Protein AF-A0A5N3P6L2-F1 (afdb_monomer_lite)

Foldseek 3Di:
DDPDPPPPPPPDDDLVVLVVVLVVLVVVCVVVNPPSVVVNVVSVVVNVVVVVVVVVVVPDDDPPDPD

Secondary structure (DSSP, 8-state):
----------SS--HHHHHHHHHHHHHHHHHHGGGGHHHHHHHHHHHHHHHHHHHHHHH--------

Sequence (67 aa):
MLTERKTRHPDGITEERLERALEVLSALVAEHGEKHVPLRAMIEGQLCELRARKLTRDRMPAYAEAG

Radius of gyration: 18.02 Å; chains: 1; bounding box: 34×45×50 Å

Structure (mmCIF, N/CA/C/O backbone):
data_AF-A0A5N3P6L2-F1
#
_entry.id   AF-A0A5N3P6L2-F1
#
loop_
_atom_site.group_PDB
_atom_site.id
_atom_site.type_symbol
_atom_site.label_atom_id
_atom_site.label_alt_id
_atom_site.label_comp_id
_atom_site.label_asym_id
_atom_site.label_entity_id
_atom_site.label_seq_id
_atom_site.pdbx_PDB_ins_code
_atom_site.Cartn_x
_atom_site.Cartn_y
_atom_site.Cartn_z
_atom_site.occupancy
_atom_site.B_iso_or_equiv
_atom_site.auth_seq_id
_atom_site.auth_comp_id
_atom_site.auth_asym_id
_atom_site.auth_atom_id
_atom_site.pdbx_PDB_model_num
ATOM 1 N N . MET A 1 1 ? 23.139 29.225 6.300 1.00 41.19 1 MET A N 1
ATOM 2 C CA . MET A 1 1 ? 21.664 29.200 6.390 1.00 41.19 1 MET A CA 1
ATOM 3 C C . MET A 1 1 ? 21.135 28.377 5.228 1.00 41.19 1 MET A C 1
ATOM 5 O O . MET A 1 1 ? 21.671 28.491 4.135 1.00 41.19 1 MET A O 1
ATOM 9 N N . LEU A 1 2 ? 20.207 27.465 5.511 1.00 46.78 2 LEU A N 1
ATOM 10 C CA . LEU A 1 2 ? 19.756 26.386 4.628 1.00 46.78 2 LEU A CA 1
ATOM 11 C C . LEU A 1 2 ? 18.842 26.936 3.522 1.00 46.78 2 LEU A C 1
ATOM 13 O O . LEU A 1 2 ? 17.736 27.368 3.821 1.00 46.78 2 LEU A O 1
ATOM 17 N N . THR A 1 3 ? 19.272 26.903 2.260 1.00 45.38 3 THR A N 1
ATOM 18 C CA . THR A 1 3 ? 18.387 27.171 1.119 1.00 45.38 3 THR A CA 1
ATOM 19 C C . THR A 1 3 ? 17.776 25.860 0.632 1.00 45.38 3 THR A C 1
ATOM 21 O O . THR A 1 3 ? 18.409 25.034 -0.024 1.00 45.38 3 THR A O 1
ATOM 24 N N . GLU A 1 4 ? 16.543 25.654 1.086 1.00 48.97 4 GLU A N 1
ATOM 25 C CA . GLU A 1 4 ? 15.441 24.922 0.459 1.00 48.97 4 GLU A CA 1
ATOM 26 C C . GLU A 1 4 ? 15.826 24.110 -0.788 1.00 48.97 4 GLU A C 1
ATOM 28 O O . GLU A 1 4 ? 15.801 24.581 -1.929 1.00 48.97 4 GLU A O 1
ATOM 33 N N . ARG A 1 5 ? 16.144 22.828 -0.571 1.00 49.41 5 ARG A N 1
ATOM 34 C CA . ARG A 1 5 ? 16.175 21.841 -1.650 1.00 49.41 5 ARG A CA 1
ATOM 35 C C . ARG A 1 5 ? 14.747 21.667 -2.148 1.00 49.41 5 ARG A C 1
ATOM 37 O O . ARG A 1 5 ? 13.991 20.878 -1.596 1.00 49.41 5 ARG A O 1
ATOM 44 N N . LYS A 1 6 ? 14.406 22.430 -3.186 1.00 45.28 6 LYS A N 1
ATOM 45 C CA . LYS A 1 6 ? 13.236 22.270 -4.048 1.00 45.28 6 LYS A CA 1
ATOM 46 C C . LYS A 1 6 ? 13.101 20.784 -4.386 1.00 45.28 6 LYS A C 1
ATOM 48 O O . LYS A 1 6 ? 13.821 20.267 -5.242 1.00 45.28 6 LYS A O 1
ATOM 53 N N . THR A 1 7 ? 12.250 20.083 -3.645 1.00 48.28 7 THR A N 1
ATOM 54 C CA . THR A 1 7 ? 11.917 18.684 -3.876 1.00 48.28 7 THR A CA 1
ATOM 55 C C . THR A 1 7 ? 11.303 18.630 -5.263 1.00 48.28 7 THR A C 1
ATOM 57 O O . THR A 1 7 ? 10.156 19.022 -5.474 1.00 48.28 7 THR A O 1
ATOM 60 N N . ARG A 1 8 ? 12.102 18.206 -6.251 1.00 47.38 8 ARG A N 1
ATOM 61 C CA . ARG A 1 8 ? 11.560 17.662 -7.492 1.00 47.38 8 ARG A CA 1
ATOM 62 C C . ARG A 1 8 ? 10.627 16.559 -7.020 1.00 47.38 8 ARG A C 1
ATOM 64 O O . ARG A 1 8 ? 11.116 15.537 -6.562 1.00 47.38 8 ARG A O 1
ATOM 71 N N . HIS A 1 9 ? 9.322 16.793 -7.032 1.00 49.50 9 HIS A N 1
ATOM 72 C CA . HIS A 1 9 ? 8.380 15.694 -6.988 1.00 49.50 9 HIS A CA 1
ATOM 73 C C . HIS A 1 9 ? 8.533 15.028 -8.353 1.00 49.50 9 HIS A C 1
ATOM 75 O O . HIS A 1 9 ? 8.174 15.649 -9.353 1.00 49.50 9 HIS A O 1
ATOM 81 N N . PRO A 1 10 ? 9.153 13.840 -8.465 1.00 52.97 10 PRO A N 1
ATOM 82 C CA . PRO A 1 10 ? 8.968 13.075 -9.676 1.00 52.97 10 PRO A CA 1
ATOM 83 C C . PRO A 1 10 ? 7.468 12.773 -9.739 1.00 52.97 10 PRO A C 1
ATOM 85 O O . PRO A 1 10 ? 6.937 12.049 -8.900 1.00 52.97 10 PRO A O 1
ATOM 88 N N . ASP A 1 11 ? 6.775 13.353 -10.715 1.00 55.38 11 ASP A N 1
ATOM 89 C CA . ASP A 1 11 ? 5.350 13.113 -10.995 1.00 55.38 11 ASP A CA 1
ATOM 90 C C . ASP A 1 11 ? 5.038 11.638 -11.344 1.00 55.38 11 ASP A C 1
ATOM 92 O O . ASP A 1 11 ? 3.897 11.269 -11.600 1.00 55.38 11 ASP A O 1
ATOM 96 N N . GLY A 1 12 ? 6.043 10.756 -11.324 1.00 64.31 12 GLY A N 1
ATOM 97 C CA . GLY A 1 12 ? 5.891 9.319 -11.509 1.00 64.31 12 GLY A CA 1
ATOM 98 C C . GLY A 1 12 ? 5.514 8.575 -10.226 1.00 64.31 12 GLY A C 1
ATOM 99 O O . GLY A 1 12 ? 5.977 8.887 -9.126 1.00 64.31 12 GLY A O 1
ATOM 100 N N . ILE A 1 13 ? 4.712 7.524 -10.385 1.00 72.19 13 ILE A N 1
ATOM 101 C CA . ILE A 1 13 ? 4.530 6.495 -9.359 1.00 72.19 13 ILE A CA 1
ATOM 102 C C . ILE A 1 13 ? 5.851 5.723 -9.228 1.00 72.19 13 ILE A C 1
ATOM 104 O O . ILE A 1 13 ? 6.251 5.002 -10.143 1.00 72.19 13 ILE A O 1
ATOM 108 N N . THR A 1 14 ? 6.544 5.893 -8.100 1.00 84.00 14 THR A N 1
ATOM 109 C CA . THR A 1 14 ? 7.757 5.143 -7.745 1.00 84.00 14 THR A CA 1
ATOM 110 C C . THR A 1 14 ? 7.470 4.162 -6.614 1.00 84.00 14 THR A C 1
ATOM 112 O O . THR A 1 14 ? 6.543 4.351 -5.830 1.00 84.00 14 THR A O 1
ATOM 115 N N . GLU A 1 15 ? 8.294 3.118 -6.518 1.00 85.38 15 GLU A N 1
ATOM 116 C CA . GLU A 1 15 ? 8.240 2.137 -5.427 1.00 85.38 15 GLU A CA 1
ATOM 117 C C . GLU A 1 15 ? 8.315 2.810 -4.051 1.00 85.38 15 GLU A C 1
ATOM 119 O O . GLU A 1 15 ? 7.410 2.646 -3.244 1.00 85.38 15 GLU A O 1
ATOM 124 N N . GLU A 1 16 ? 9.315 3.673 -3.849 1.00 85.81 16 GLU A N 1
ATOM 125 C CA . GLU A 1 16 ? 9.516 4.425 -2.604 1.00 85.81 16 GLU A CA 1
ATOM 126 C C . GLU A 1 16 ? 8.283 5.257 -2.214 1.00 85.81 16 GLU A C 1
ATOM 128 O O . GLU A 1 16 ? 7.926 5.353 -1.040 1.00 85.81 16 GLU A O 1
ATOM 133 N N . ARG A 1 17 ? 7.585 5.839 -3.198 1.00 86.75 17 ARG A N 1
ATOM 134 C CA . ARG A 1 17 ? 6.384 6.643 -2.947 1.00 86.75 17 ARG A CA 1
ATOM 135 C C . ARG A 1 17 ? 5.200 5.779 -2.519 1.00 86.75 17 ARG A C 1
ATOM 137 O O . ARG A 1 17 ? 4.451 6.190 -1.636 1.00 86.75 17 ARG A O 1
ATOM 144 N N . LEU A 1 18 ? 5.041 4.601 -3.121 1.00 87.75 18 LEU A N 1
ATOM 145 C CA . LEU A 1 18 ? 4.027 3.627 -2.712 1.00 87.75 18 LEU A CA 1
ATOM 146 C C . LEU A 1 18 ? 4.330 3.090 -1.306 1.00 87.75 18 LEU A C 1
ATOM 148 O O . LEU A 1 18 ? 3.426 3.024 -0.482 1.00 87.75 18 LEU A O 1
ATOM 152 N N . GLU A 1 19 ? 5.594 2.800 -0.990 1.00 88.94 19 GLU A N 1
ATOM 153 C CA . GLU A 1 19 ? 6.012 2.363 0.350 1.00 88.94 19 GLU A CA 1
ATOM 154 C C . GLU A 1 19 ? 5.742 3.429 1.418 1.00 88.94 19 GLU A C 1
ATOM 156 O O . GLU A 1 19 ? 5.158 3.129 2.459 1.00 88.94 19 GLU A O 1
ATOM 161 N N . ARG A 1 20 ? 6.064 4.699 1.142 1.00 89.69 20 ARG A N 1
ATOM 162 C CA . ARG A 1 20 ? 5.728 5.813 2.043 1.00 89.69 20 ARG A CA 1
ATOM 163 C C . ARG A 1 20 ? 4.225 6.005 2.209 1.00 89.69 20 ARG A C 1
ATOM 165 O O . ARG A 1 20 ? 3.765 6.268 3.316 1.00 89.69 20 ARG A O 1
ATOM 172 N N . ALA A 1 21 ? 3.450 5.861 1.135 1.00 89.44 21 ALA A N 1
ATOM 173 C CA . ALA A 1 21 ? 1.996 5.940 1.217 1.00 89.44 21 ALA A CA 1
ATOM 174 C C . ALA A 1 21 ? 1.412 4.812 2.086 1.00 89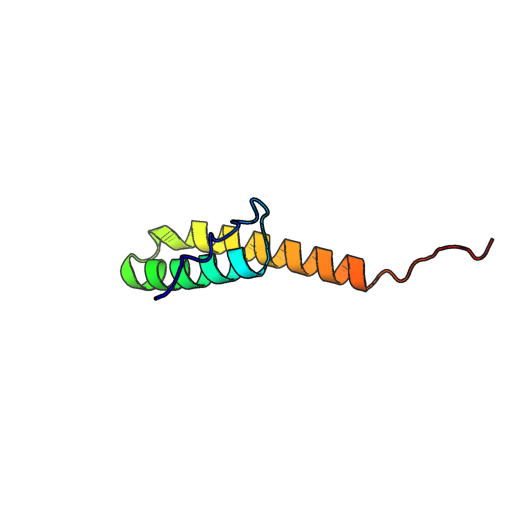.44 21 ALA A C 1
ATOM 176 O O . ALA A 1 21 ? 0.486 5.062 2.856 1.00 89.44 21 ALA A O 1
ATOM 177 N N . LEU A 1 22 ? 1.976 3.602 2.017 1.00 90.94 22 LEU A N 1
ATOM 178 C CA . LEU A 1 22 ? 1.590 2.484 2.881 1.00 90.94 22 LEU A CA 1
ATOM 179 C C . LEU A 1 22 ? 1.949 2.715 4.346 1.00 90.94 22 LEU A C 1
ATOM 181 O O . LEU A 1 22 ? 1.134 2.407 5.210 1.00 90.94 22 LEU A O 1
ATOM 185 N N . GLU A 1 23 ? 3.119 3.286 4.629 1.00 91.50 23 GLU A N 1
ATOM 186 C CA . GLU A 1 23 ? 3.530 3.640 5.993 1.00 91.50 23 GLU A CA 1
ATOM 187 C C . GLU A 1 23 ? 2.521 4.607 6.635 1.00 91.50 23 GLU A C 1
ATOM 189 O O . GLU A 1 23 ? 2.006 4.348 7.725 1.00 91.50 23 GLU A O 1
ATOM 194 N N . VAL A 1 24 ? 2.145 5.665 5.908 1.00 90.62 24 VAL A N 1
ATOM 195 C CA . VAL A 1 24 ? 1.141 6.640 6.361 1.00 90.62 24 VAL A CA 1
ATOM 196 C C . VAL A 1 24 ? -0.239 5.996 6.501 1.00 90.62 24 VAL A C 1
ATOM 198 O O . VAL A 1 24 ? -0.916 6.194 7.508 1.00 90.62 24 VAL A O 1
ATOM 201 N N . LEU A 1 25 ? -0.670 5.195 5.522 1.00 89.50 25 LEU A N 1
ATOM 202 C CA . LEU A 1 25 ? -1.963 4.512 5.592 1.00 89.50 25 LEU A CA 1
ATOM 203 C C . LEU A 1 25 ? -2.024 3.497 6.727 1.00 89.50 25 LEU A C 1
ATOM 205 O O . LEU A 1 25 ? -3.089 3.322 7.304 1.00 89.50 25 LEU A O 1
ATOM 209 N N . SER A 1 26 ? -0.915 2.849 7.079 1.00 88.88 26 SER A N 1
ATOM 210 C CA . SER A 1 26 ? -0.873 1.932 8.216 1.00 88.88 26 SER A CA 1
ATOM 211 C C . SER A 1 26 ? -1.129 2.6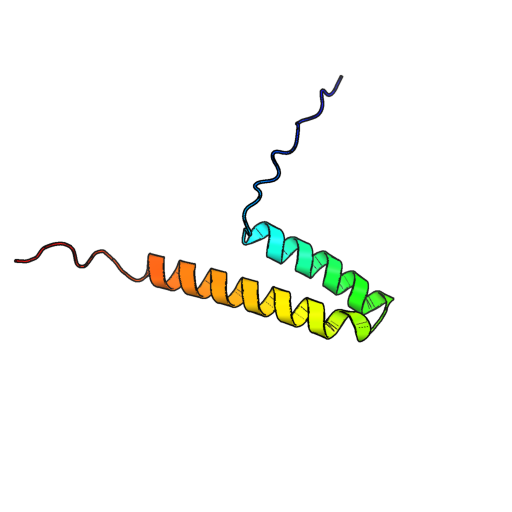65 9.533 1.00 88.88 26 SER A C 1
ATOM 213 O O . SER A 1 26 ? -1.874 2.151 10.365 1.00 88.88 26 SER A O 1
ATOM 215 N N . ALA A 1 27 ? -0.573 3.869 9.704 1.00 89.81 27 ALA A N 1
ATOM 216 C CA . ALA A 1 27 ? -0.880 4.719 10.853 1.00 89.81 27 ALA A CA 1
ATOM 217 C C . ALA A 1 27 ? -2.360 5.136 10.851 1.00 89.81 27 ALA A C 1
ATOM 219 O O . ALA A 1 27 ? -3.060 4.939 11.840 1.00 89.81 27 ALA A O 1
ATOM 220 N N . LEU A 1 28 ? -2.884 5.578 9.704 1.00 89.19 28 LEU A N 1
ATOM 221 C CA . LEU A 1 28 ? -4.290 5.980 9.582 1.00 89.19 28 LEU A CA 1
ATOM 222 C C . LEU A 1 28 ? -5.275 4.826 9.808 1.00 89.19 28 LEU A C 1
ATOM 224 O O . LEU A 1 28 ? -6.339 5.043 10.376 1.00 89.19 28 LEU A O 1
ATOM 228 N N . VAL A 1 29 ? -4.953 3.601 9.386 1.00 89.75 29 VAL A N 1
ATOM 229 C CA . VAL A 1 29 ? -5.769 2.410 9.683 1.00 89.75 29 VAL A CA 1
ATOM 230 C C . VAL A 1 29 ? -5.734 2.098 11.180 1.00 89.75 29 VAL A C 1
ATOM 232 O O . VAL A 1 29 ? -6.758 1.710 11.735 1.00 89.75 29 VAL A O 1
ATOM 235 N N . ALA A 1 30 ? -4.593 2.286 11.847 1.00 89.00 30 ALA A N 1
ATOM 236 C CA . ALA A 1 30 ? -4.500 2.105 13.293 1.00 89.00 30 ALA A CA 1
ATOM 237 C C . ALA A 1 30 ? -5.308 3.166 14.066 1.00 89.00 30 ALA A C 1
ATOM 239 O O . ALA A 1 30 ? -5.924 2.840 15.077 1.00 89.00 30 ALA A O 1
ATOM 240 N N . GLU A 1 31 ? -5.344 4.410 13.580 1.00 89.44 31 GLU A N 1
ATOM 241 C CA . GLU A 1 31 ? -6.037 5.530 14.235 1.00 89.44 31 GLU A CA 1
ATOM 242 C C . GLU A 1 31 ? -7.540 5.603 13.916 1.00 89.44 31 GLU A C 1
ATOM 244 O O . GLU A 1 31 ? -8.354 5.887 14.792 1.00 89.44 31 GLU A O 1
ATOM 249 N N . HIS A 1 32 ? -7.928 5.349 12.665 1.00 86.81 32 HIS A N 1
ATOM 250 C CA . HIS A 1 32 ? -9.298 5.531 12.166 1.00 86.81 32 HIS A CA 1
ATOM 251 C C . HIS A 1 32 ? -10.003 4.215 11.798 1.00 86.81 32 HIS A C 1
ATOM 253 O O . HIS A 1 32 ? -11.160 4.233 11.367 1.00 86.81 32 HIS A O 1
ATOM 259 N N . GLY A 1 33 ? -9.332 3.075 11.962 1.00 80.75 33 GLY A N 1
ATOM 260 C CA . GLY A 1 33 ? -9.893 1.750 11.727 1.00 80.75 33 GLY A CA 1
ATOM 261 C C . GLY A 1 33 ? -10.104 1.413 10.248 1.00 80.75 33 GLY A C 1
ATOM 262 O O . GLY A 1 33 ? -9.417 1.894 9.342 1.00 80.75 33 GLY A O 1
ATOM 263 N N . GLU A 1 34 ? -11.090 0.554 9.991 1.00 85.38 34 GLU A N 1
ATOM 264 C CA . GLU A 1 34 ? -11.283 -0.148 8.713 1.00 85.38 34 GLU A CA 1
ATOM 265 C C . GLU A 1 34 ? -11.564 0.760 7.505 1.00 85.38 34 GLU A C 1
ATOM 267 O O . GLU A 1 34 ? -11.433 0.338 6.356 1.00 85.38 34 GLU A O 1
ATOM 272 N N . LYS A 1 35 ? -11.875 2.040 7.734 1.00 88.69 35 LYS A N 1
ATOM 273 C CA . LYS A 1 35 ? -12.165 3.028 6.685 1.00 88.69 35 LYS A CA 1
ATOM 274 C C . LYS A 1 35 ? -11.035 3.176 5.657 1.00 88.69 35 LYS A C 1
ATOM 276 O O . LYS A 1 35 ? -11.301 3.471 4.493 1.00 88.69 35 LYS A O 1
ATOM 281 N N . HIS A 1 36 ? -9.786 2.972 6.073 1.00 87.25 36 HIS A N 1
ATOM 282 C CA . HIS A 1 36 ? -8.607 3.138 5.214 1.00 87.25 36 HIS A CA 1
ATOM 283 C C . HIS A 1 36 ? -8.041 1.813 4.683 1.00 87.25 36 HIS A C 1
ATOM 285 O O . HIS A 1 36 ? -7.145 1.827 3.839 1.00 87.25 36 HIS A O 1
ATOM 291 N N . VAL A 1 37 ? -8.591 0.672 5.112 1.00 87.31 37 VAL A N 1
ATOM 292 C CA . VAL A 1 37 ? -8.192 -0.668 4.653 1.00 87.31 37 VAL A CA 1
ATOM 293 C C . VAL A 1 37 ? -8.318 -0.845 3.134 1.00 87.31 37 VAL A C 1
ATOM 295 O O . VAL A 1 37 ? -7.343 -1.300 2.536 1.00 87.31 37 VAL A O 1
ATOM 298 N N . PRO A 1 38 ? -9.424 -0.457 2.458 1.00 91.00 38 PRO A N 1
ATOM 299 C CA . PRO A 1 38 ? -9.517 -0.631 1.005 1.00 91.00 38 PRO A CA 1
ATOM 300 C C . PRO A 1 38 ? -8.495 0.222 0.243 1.00 91.00 38 PRO A C 1
ATOM 302 O O . PRO A 1 38 ? -7.926 -0.228 -0.750 1.00 91.00 38 PRO A O 1
ATOM 305 N N . LEU A 1 39 ? -8.206 1.431 0.734 1.00 89.00 39 LEU A N 1
ATOM 306 C CA . LEU A 1 39 ? -7.198 2.305 0.135 1.00 89.00 39 LEU A CA 1
ATOM 307 C C . LEU A 1 39 ? -5.787 1.726 0.309 1.00 89.00 39 LEU A C 1
ATOM 309 O O . LEU A 1 39 ? -5.006 1.713 -0.639 1.00 89.00 39 LEU A O 1
ATOM 313 N N . ARG A 1 40 ? -5.482 1.188 1.494 1.00 88.62 40 ARG A N 1
ATOM 314 C CA . ARG A 1 40 ? -4.226 0.484 1.767 1.00 88.62 40 ARG A CA 1
ATOM 315 C C . ARG A 1 40 ? -4.049 -0.720 0.837 1.00 88.62 40 ARG A C 1
ATOM 317 O O . ARG A 1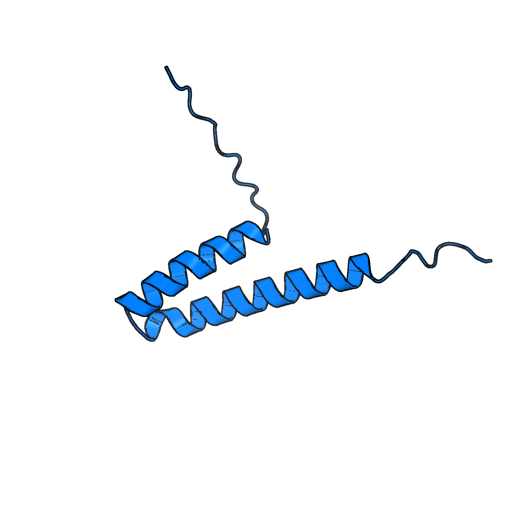 40 ? -3.017 -0.818 0.182 1.00 88.62 40 ARG A O 1
ATOM 324 N N . ALA A 1 41 ? -5.070 -1.569 0.709 1.00 90.25 41 ALA A N 1
ATOM 325 C CA . ALA A 1 41 ? -5.031 -2.745 -0.159 1.00 90.25 41 ALA A CA 1
ATOM 326 C C . ALA A 1 41 ? -4.780 -2.382 -1.633 1.00 90.25 41 ALA A C 1
ATOM 328 O O . ALA A 1 41 ? -4.020 -3.066 -2.318 1.00 90.25 41 ALA A O 1
ATOM 329 N N . MET A 1 42 ? -5.363 -1.277 -2.115 1.00 91.44 42 MET A N 1
ATOM 330 C CA . MET A 1 42 ? -5.115 -0.788 -3.472 1.00 91.44 42 MET A CA 1
ATOM 331 C C . MET A 1 42 ? -3.638 -0.423 -3.683 1.00 91.44 42 MET A C 1
ATOM 333 O O . MET A 1 42 ? -3.036 -0.847 -4.668 1.00 91.44 42 MET A O 1
ATOM 337 N N . ILE A 1 43 ? -3.032 0.316 -2.747 1.00 91.00 43 ILE A N 1
ATOM 338 C CA . ILE A 1 43 ? -1.619 0.712 -2.843 1.00 91.00 43 ILE A CA 1
ATOM 339 C C . ILE A 1 43 ? -0.686 -0.503 -2.700 1.00 91.00 43 ILE A C 1
ATOM 341 O O . ILE A 1 43 ? 0.305 -0.591 -3.426 1.00 91.00 43 ILE A O 1
ATOM 345 N N . GLU A 1 44 ? -1.015 -1.472 -1.837 1.00 91.44 44 GLU A N 1
ATOM 346 C CA . GLU A 1 44 ? -0.274 -2.742 -1.733 1.00 91.44 44 GLU A CA 1
ATOM 347 C C . GLU A 1 44 ? -0.301 -3.510 -3.061 1.00 91.44 44 GLU A C 1
ATOM 349 O O . GLU A 1 44 ? 0.738 -3.999 -3.510 1.00 91.44 44 GLU A O 1
ATOM 354 N N . GLY A 1 45 ? -1.457 -3.550 -3.732 1.00 92.50 45 GLY A N 1
ATOM 355 C CA . GLY A 1 45 ? -1.602 -4.134 -5.066 1.00 92.50 45 GLY A CA 1
ATOM 356 C C . GLY A 1 45 ? -0.697 -3.460 -6.098 1.00 92.50 45 GLY A C 1
ATOM 357 O O . GLY A 1 45 ? 0.101 -4.131 -6.752 1.00 92.50 45 GLY A O 1
ATOM 358 N N . GLN A 1 46 ? -0.729 -2.126 -6.171 1.00 90.50 46 GLN A N 1
ATOM 359 C CA . GLN A 1 46 ? 0.116 -1.363 -7.098 1.00 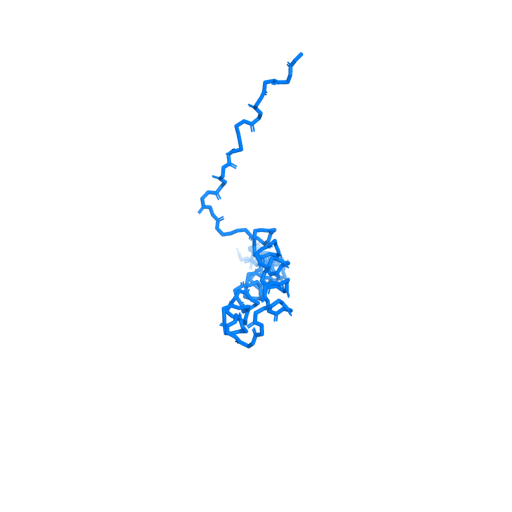90.50 46 GLN A CA 1
ATOM 360 C C . GLN A 1 46 ? 1.614 -1.583 -6.841 1.00 90.50 46 GLN A C 1
ATOM 362 O O . GLN A 1 46 ? 2.398 -1.696 -7.788 1.00 90.50 46 GLN A O 1
ATOM 367 N N . LEU A 1 47 ? 2.027 -1.667 -5.572 1.00 89.31 47 LEU A N 1
ATOM 368 C CA . LEU A 1 47 ? 3.411 -1.957 -5.195 1.00 89.31 47 LEU A CA 1
ATOM 369 C C . LEU A 1 47 ? 3.818 -3.374 -5.616 1.00 89.31 47 LEU A C 1
ATOM 371 O O . LEU A 1 47 ? 4.908 -3.568 -6.161 1.00 89.31 47 LEU A O 1
ATOM 375 N N . CYS A 1 48 ? 2.938 -4.354 -5.406 1.00 89.81 48 CYS A N 1
ATOM 376 C CA . CYS A 1 48 ? 3.154 -5.736 -5.818 1.00 89.81 48 CYS A CA 1
ATOM 377 C C . CYS A 1 48 ? 3.315 -5.849 -7.342 1.00 89.81 48 CYS A C 1
ATOM 379 O O . CYS A 1 48 ? 4.291 -6.431 -7.815 1.00 89.81 48 CYS A O 1
ATOM 381 N N . GLU A 1 49 ? 2.427 -5.224 -8.118 1.00 89.00 49 GLU A N 1
ATOM 382 C CA . GLU A 1 49 ? 2.506 -5.202 -9.582 1.00 89.00 49 GLU A CA 1
ATOM 383 C C . GLU A 1 49 ? 3.785 -4.522 -10.082 1.00 89.00 49 GLU A C 1
ATOM 385 O O . GLU A 1 49 ? 4.445 -5.012 -11.002 1.00 89.00 49 GLU A O 1
ATOM 390 N N . LEU A 1 50 ? 4.175 -3.404 -9.464 1.00 87.81 50 LEU A N 1
ATOM 391 C CA . LEU A 1 50 ? 5.395 -2.685 -9.820 1.00 87.81 50 LEU A CA 1
ATOM 392 C C . LEU A 1 50 ? 6.646 -3.536 -9.550 1.00 87.81 50 LEU A C 1
ATOM 394 O O . LEU A 1 50 ? 7.547 -3.592 -10.393 1.00 87.81 50 LEU A O 1
ATOM 398 N N . ARG A 1 51 ? 6.680 -4.252 -8.420 1.00 87.12 51 ARG A N 1
ATOM 399 C CA . ARG A 1 51 ? 7.742 -5.211 -8.077 1.00 87.12 51 ARG A CA 1
ATOM 400 C C . ARG A 1 51 ? 7.776 -6.398 -9.030 1.00 87.12 51 ARG A C 1
ATOM 402 O O . ARG A 1 51 ? 8.846 -6.743 -9.525 1.00 87.12 51 ARG A O 1
ATOM 409 N N . ALA A 1 52 ? 6.621 -6.974 -9.354 1.00 87.19 52 ALA A N 1
ATOM 410 C CA . ALA A 1 52 ? 6.511 -8.080 -10.301 1.00 87.19 52 ALA A CA 1
ATOM 411 C C . ALA A 1 52 ? 7.004 -7.680 -11.701 1.00 87.19 52 ALA A C 1
ATOM 413 O O . ALA A 1 52 ? 7.748 -8.425 -12.342 1.00 87.19 52 ALA A O 1
ATOM 414 N N . ARG A 1 53 ? 6.670 -6.466 -12.157 1.00 83.56 53 ARG A N 1
ATOM 415 C CA . ARG A 1 53 ? 7.173 -5.899 -13.417 1.00 83.56 53 ARG A CA 1
ATOM 416 C C . ARG A 1 53 ? 8.686 -5.703 -13.401 1.00 83.56 53 ARG A C 1
ATOM 418 O O . ARG A 1 53 ? 9.345 -6.072 -14.371 1.00 83.56 53 ARG A O 1
ATOM 425 N N . LYS A 1 54 ? 9.249 -5.161 -12.314 1.00 80.25 54 LYS A N 1
ATOM 426 C CA . LYS A 1 54 ? 10.708 -5.026 -12.156 1.00 80.25 54 LYS A CA 1
ATOM 427 C C . LYS A 1 54 ? 11.403 -6.387 -12.178 1.00 80.25 54 LYS A C 1
ATOM 429 O O . LYS A 1 54 ? 12.377 -6.533 -12.903 1.00 80.25 54 LYS A O 1
ATOM 434 N N . LEU A 1 55 ? 10.873 -7.373 -11.453 1.00 76.88 55 LEU A N 1
ATOM 435 C CA . LEU A 1 55 ? 11.419 -8.730 -11.404 1.00 76.88 55 LEU A CA 1
ATOM 436 C C . LEU A 1 55 ? 11.367 -9.417 -12.773 1.00 76.88 55 LEU A C 1
ATOM 438 O O . LEU A 1 55 ? 12.325 -10.066 -13.169 1.00 76.88 55 LEU A O 1
ATOM 442 N N . THR A 1 56 ? 10.267 -9.257 -13.513 1.00 72.31 56 THR A N 1
ATOM 443 C CA . THR A 1 56 ? 10.119 -9.829 -14.863 1.00 72.31 56 THR A CA 1
ATOM 444 C C . THR A 1 56 ? 11.078 -9.168 -15.853 1.00 72.31 56 THR A C 1
ATOM 446 O O . THR A 1 56 ? 11.683 -9.853 -16.671 1.00 72.31 56 THR A O 1
ATOM 449 N N . ARG A 1 57 ? 11.268 -7.846 -15.743 1.00 66.19 57 ARG A N 1
ATOM 450 C CA . ARG A 1 57 ? 12.235 -7.091 -16.553 1.00 66.19 57 ARG A CA 1
ATOM 451 C C . ARG A 1 57 ? 13.684 -7.473 -16.244 1.00 66.19 57 ARG A C 1
ATOM 453 O O . ARG A 1 57 ? 14.498 -7.487 -17.153 1.00 66.19 57 ARG A O 1
ATOM 460 N N . ASP A 1 58 ? 13.992 -7.768 -14.985 1.00 64.00 58 ASP A N 1
ATOM 461 C CA . ASP A 1 58 ? 15.318 -8.215 -14.541 1.00 64.00 58 ASP A CA 1
ATOM 462 C C . ASP A 1 58 ? 15.598 -9.680 -14.935 1.00 64.00 58 ASP A C 1
ATOM 464 O O . ASP A 1 58 ? 16.709 -10.033 -15.316 1.00 64.00 58 ASP A O 1
ATOM 468 N N . ARG A 1 59 ? 14.559 -10.530 -14.938 1.00 59.72 59 ARG A N 1
ATOM 469 C CA . ARG A 1 59 ? 14.639 -11.956 -15.302 1.00 59.72 59 ARG A CA 1
ATOM 470 C C . ARG A 1 59 ? 14.599 -12.268 -16.796 1.00 59.72 59 ARG A C 1
ATOM 472 O O . ARG A 1 59 ? 14.791 -13.431 -17.143 1.00 59.72 59 ARG A O 1
ATOM 479 N N . MET A 1 60 ? 14.354 -11.298 -17.672 1.00 48.22 60 MET A N 1
ATOM 480 C CA . MET A 1 60 ? 14.580 -11.459 -19.110 1.00 48.22 60 MET A CA 1
ATOM 481 C C . MET A 1 60 ? 15.978 -10.925 -19.452 1.00 48.22 60 MET A C 1
ATOM 483 O O . MET A 1 60 ? 16.098 -9.755 -19.820 1.00 48.22 60 MET A O 1
ATOM 487 N N . PRO A 1 61 ? 17.050 -11.744 -19.370 1.00 51.78 61 PRO A N 1
ATOM 488 C CA . PRO A 1 61 ? 18.235 -11.437 -20.149 1.00 51.78 61 PRO A CA 1
ATOM 489 C C . PRO A 1 61 ? 17.785 -11.406 -21.608 1.00 51.78 61 PRO A C 1
ATOM 491 O O . PRO A 1 61 ? 16.981 -12.236 -22.041 1.00 51.78 61 PRO A O 1
ATOM 494 N N . ALA A 1 62 ? 18.237 -10.390 -22.330 1.00 54.56 62 ALA A N 1
ATOM 495 C CA . ALA A 1 62 ? 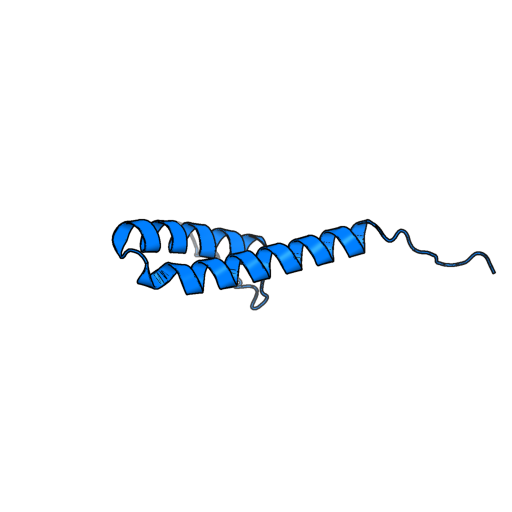17.922 -10.207 -23.729 1.00 54.56 62 ALA A CA 1
ATOM 496 C C . ALA A 1 62 ? 18.124 -11.530 -24.487 1.00 54.56 62 ALA A C 1
ATOM 498 O O . ALA A 1 62 ? 19.251 -11.982 -24.671 1.00 54.56 62 ALA A O 1
ATOM 499 N N . TYR A 1 63 ? 17.034 -12.128 -24.970 1.00 57.03 63 TYR A N 1
ATOM 500 C CA . TYR A 1 63 ? 17.093 -12.985 -26.150 1.00 57.03 63 TYR A CA 1
ATOM 501 C C . TYR A 1 63 ? 17.295 -12.055 -27.350 1.00 57.03 63 TYR A C 1
ATOM 503 O O . TYR A 1 63 ? 16.401 -11.856 -28.165 1.00 57.03 63 TYR A O 1
ATOM 511 N N . ALA A 1 64 ? 18.446 -11.392 -27.381 1.00 56.44 64 ALA A N 1
ATOM 512 C CA . ALA A 1 64 ? 18.919 -10.630 -28.512 1.00 56.44 64 ALA A CA 1
ATOM 513 C C . ALA A 1 64 ? 20.071 -11.437 -29.114 1.00 56.44 64 ALA A C 1
ATOM 515 O O . ALA A 1 64 ? 21.192 -11.424 -28.615 1.00 56.44 64 ALA A O 1
ATOM 516 N N . GLU A 1 65 ? 19.710 -12.133 -30.190 1.00 54.16 65 GLU A N 1
ATOM 517 C CA . GLU A 1 65 ? 20.560 -12.385 -31.356 1.00 54.16 65 GLU A CA 1
ATOM 518 C C . GLU A 1 65 ? 21.477 -13.617 -31.270 1.00 54.16 65 GLU A C 1
ATOM 520 O O . GLU A 1 65 ? 22.695 -13.538 -31.153 1.00 54.16 65 GLU A O 1
ATOM 525 N N . ALA A 1 66 ? 20.858 -14.791 -31.420 1.00 50.06 66 ALA A N 1
ATOM 526 C CA . ALA A 1 66 ? 21.477 -15.926 -32.101 1.00 50.06 66 ALA A CA 1
ATOM 527 C C . ALA A 1 66 ? 20.610 -16.253 -33.327 1.00 50.06 66 ALA A C 1
ATOM 529 O O . ALA A 1 66 ? 19.657 -17.028 -33.233 1.00 50.06 66 ALA A O 1
ATOM 530 N N . GLY A 1 67 ? 20.895 -15.585 -34.444 1.00 47.69 67 GLY A N 1
ATOM 531 C CA . GLY A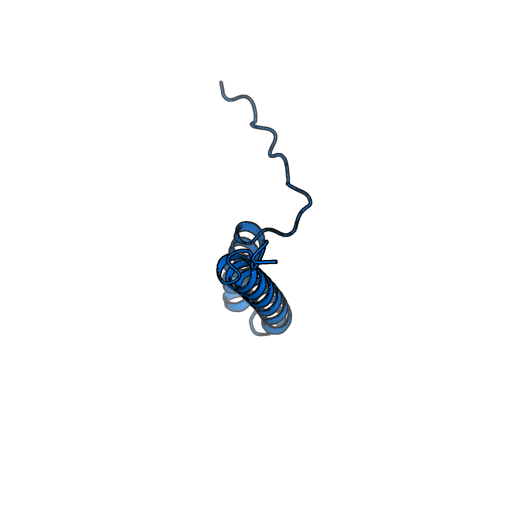 1 67 ? 20.242 -15.775 -35.738 1.00 47.69 67 GLY A CA 1
ATOM 532 C C . GLY A 1 67 ? 21.075 -15.158 -36.843 1.00 47.69 67 GLY A C 1
ATOM 533 O O . GLY A 1 67 ? 21.251 -13.925 -36.785 1.00 47.69 67 GLY A O 1
#

Organism: NCBI:txid2580413

pLDDT: mean 75.35, std 17.42, range [41.19, 92.5]